Protein AF-A0A9Q0PXU2-F1 (afdb_monomer)

Solvent-accessible surface area (backbone atoms only — not comparable to full-atom values): 6936 Å² total; per-residue (Å²): 133,81,88,57,55,76,53,63,73,45,80,49,77,55,59,82,81,52,74,50,56,76,63,74,86,85,79,87,78,85,78,77,87,54,69,60,44,28,38,79,57,46,58,43,44,38,46,59,48,20,71,62,87,87,86,88,74,89,74,90,80,95,75,83,83,86,84,54,62,82,38,33,73,54,67,92,65,83,87,79,87,88,86,84,88,86,76,93,70,85,80,91,64,81,85,82,130

Sequence (97 aa):
MSPGVTIVDNMFKSDANSMNPIVQLDGDFADIDQVLVIDNNNAIGMTVKSTVGKLTVPGNGTKWVANFSSISVFPDRINHFQYSFNFQGFPAAFPAH

Organism: NCBI:txid2511006

Structure (mmCIF, N/CA/C/O backbone):
data_AF-A0A9Q0PXU2-F1
#
_entry.id   AF-A0A9Q0PXU2-F1
#
loop_
_atom_site.group_PDB
_atom_site.id
_atom_site.type_symbol
_atom_site.label_atom_id
_atom_site.label_alt_id
_atom_site.label_comp_id
_atom_site.label_asym_id
_atom_site.label_entity_id
_atom_site.label_seq_id
_atom_site.pdbx_PDB_ins_code
_atom_site.Cartn_x
_atom_site.Cartn_y
_atom_site.Cartn_z
_atom_site.occupancy
_atom_site.B_iso_or_equiv
_atom_site.auth_seq_id
_atom_site.auth_comp_id
_atom_site.auth_asym_id
_atom_site.auth_atom_id
_atom_site.pdbx_PDB_model_num
ATOM 1 N N . MET A 1 1 ? -9.725 -9.076 -23.858 1.00 46.72 1 MET A N 1
ATOM 2 C CA . MET A 1 1 ? -8.878 -9.345 -22.678 1.00 46.72 1 MET A CA 1
ATOM 3 C C . MET A 1 1 ? -7.944 -8.161 -22.547 1.00 46.72 1 MET A C 1
ATOM 5 O O . MET A 1 1 ? -7.153 -7.955 -23.458 1.00 46.72 1 MET A O 1
ATOM 9 N N . SER A 1 2 ? -8.100 -7.333 -21.516 1.00 49.28 2 SER A N 1
ATOM 10 C CA . SER A 1 2 ? -7.145 -6.248 -21.264 1.00 49.28 2 SER A CA 1
ATOM 11 C C . SER A 1 2 ? -5.891 -6.834 -20.611 1.00 49.28 2 SER A C 1
ATOM 13 O O . SER A 1 2 ? -6.031 -7.688 -19.733 1.00 49.28 2 SER A O 1
ATOM 15 N N . PRO A 1 3 ? -4.682 -6.434 -21.035 1.00 62.62 3 PRO A N 1
ATOM 16 C CA . PRO A 1 3 ? -3.451 -6.897 -20.414 1.00 62.62 3 PRO A CA 1
ATOM 17 C C . PRO A 1 3 ? -3.372 -6.334 -18.990 1.00 62.62 3 PRO A C 1
ATOM 19 O O . PRO A 1 3 ? -3.349 -5.124 -18.799 1.00 62.62 3 PRO A O 1
ATOM 22 N N . GLY A 1 4 ? -3.394 -7.216 -17.992 1.00 66.94 4 GLY A N 1
ATOM 23 C CA . GLY A 1 4 ? -3.071 -6.886 -16.605 1.00 66.94 4 GLY A CA 1
ATOM 24 C C . GLY A 1 4 ? -1.625 -7.272 -16.309 1.00 66.94 4 GLY A C 1
ATOM 25 O O . GLY A 1 4 ? -1.116 -8.240 -16.878 1.00 66.94 4 GLY A O 1
ATOM 26 N N . VAL A 1 5 ? -0.965 -6.523 -15.428 1.00 76.31 5 VAL A N 1
ATOM 27 C CA . VAL A 1 5 ? 0.402 -6.811 -14.978 1.00 76.31 5 VAL A CA 1
ATOM 28 C C . VAL A 1 5 ? 0.364 -7.097 -13.481 1.00 76.31 5 VAL A C 1
ATOM 30 O O . VAL A 1 5 ? -0.182 -6.315 -12.707 1.00 76.31 5 VAL A O 1
ATOM 33 N N . THR A 1 6 ? 0.968 -8.211 -13.075 1.00 78.75 6 THR A N 1
ATOM 34 C CA . THR A 1 6 ? 1.135 -8.586 -11.668 1.00 78.75 6 THR A CA 1
ATOM 35 C C . THR A 1 6 ? 2.622 -8.642 -11.356 1.00 78.75 6 THR A C 1
ATOM 37 O O . THR A 1 6 ? 3.370 -9.344 -12.035 1.00 78.75 6 THR A O 1
ATOM 40 N N . ILE A 1 7 ? 3.047 -7.910 -10.329 1.00 80.50 7 ILE A N 1
ATOM 41 C CA . ILE A 1 7 ? 4.429 -7.869 -9.845 1.00 80.50 7 ILE A CA 1
ATOM 42 C C . ILE A 1 7 ? 4.386 -8.229 -8.363 1.00 80.50 7 ILE A C 1
ATOM 44 O O . ILE A 1 7 ? 4.106 -7.382 -7.516 1.00 80.50 7 ILE A O 1
ATOM 48 N N . VAL A 1 8 ? 4.633 -9.494 -8.045 1.00 85.44 8 VAL A N 1
ATOM 49 C CA . VAL A 1 8 ? 4.592 -10.013 -6.672 1.00 85.44 8 VAL A CA 1
ATOM 50 C C . VAL A 1 8 ? 5.858 -10.789 -6.355 1.00 85.44 8 VAL A C 1
ATOM 52 O O . VAL A 1 8 ? 6.424 -11.424 -7.244 1.00 85.44 8 VAL A O 1
ATOM 55 N N . ASP A 1 9 ? 6.289 -10.724 -5.097 1.00 84.06 9 ASP A N 1
ATOM 56 C CA . ASP A 1 9 ? 7.383 -11.534 -4.546 1.00 84.06 9 ASP A CA 1
ATOM 57 C C . ASP A 1 9 ? 8.752 -11.337 -5.229 1.00 84.06 9 ASP A C 1
ATOM 59 O O . ASP A 1 9 ? 9.574 -12.253 -5.288 1.00 84.06 9 ASP A O 1
ATOM 63 N N . ASN A 1 10 ? 9.032 -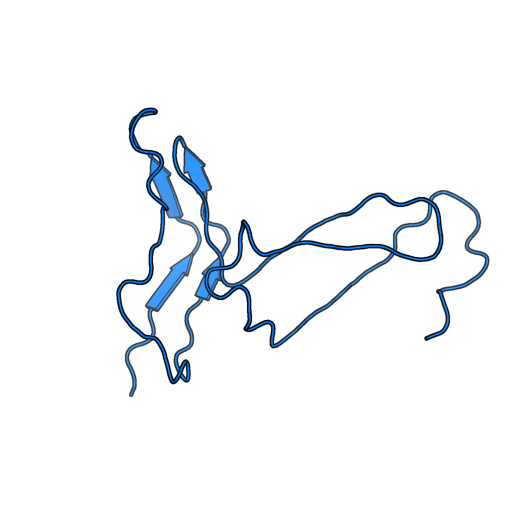10.131 -5.734 1.00 81.38 10 ASN A N 1
ATOM 64 C CA . ASN A 1 10 ? 10.321 -9.809 -6.351 1.00 81.38 10 ASN A CA 1
ATOM 65 C C . ASN A 1 10 ? 11.259 -9.064 -5.391 1.00 81.38 10 ASN A C 1
ATOM 67 O O . ASN A 1 10 ? 10.838 -8.315 -4.504 1.00 81.38 10 ASN A O 1
ATOM 71 N N . MET A 1 11 ? 12.564 -9.222 -5.628 1.00 79.56 11 MET A N 1
ATOM 72 C CA . MET A 1 11 ? 13.623 -8.455 -4.974 1.00 79.56 11 MET A CA 1
ATOM 73 C C . MET A 1 11 ? 14.347 -7.588 -6.001 1.00 79.56 11 MET A C 1
ATOM 75 O O . MET A 1 11 ? 14.961 -8.100 -6.936 1.00 79.56 11 MET A O 1
ATOM 79 N N . PHE A 1 12 ? 14.315 -6.277 -5.790 1.00 79.44 12 PHE A N 1
ATOM 80 C CA . PHE A 1 12 ? 14.993 -5.297 -6.628 1.00 79.44 12 PHE A CA 1
ATOM 81 C C . PHE A 1 12 ? 16.203 -4.719 -5.895 1.00 79.44 12 PHE A C 1
ATOM 83 O O . PHE A 1 12 ? 16.195 -4.526 -4.677 1.00 79.44 12 PHE A O 1
ATOM 90 N N . LYS A 1 13 ? 17.274 -4.437 -6.632 1.00 73.12 13 LYS A N 1
ATOM 91 C CA . LYS A 1 13 ? 18.500 -3.862 -6.080 1.00 73.12 13 LYS A CA 1
ATOM 92 C C . LYS A 1 13 ? 19.020 -2.803 -7.035 1.00 73.12 13 LYS A C 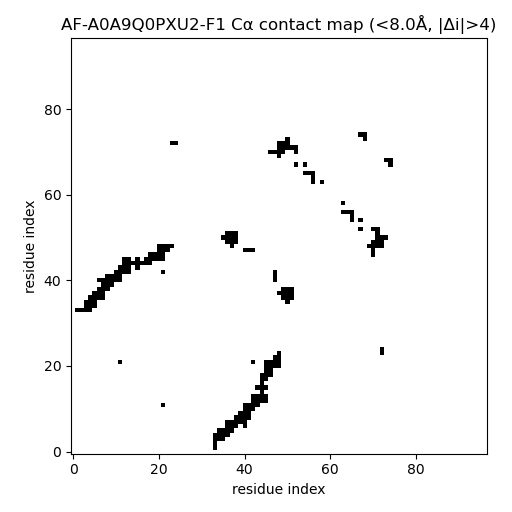1
ATOM 94 O O . LYS A 1 13 ? 19.232 -3.111 -8.204 1.00 73.12 13 LYS A O 1
ATOM 99 N N . SER A 1 14 ? 19.279 -1.608 -6.514 1.00 73.00 14 SER A N 1
ATOM 100 C CA . SER A 1 14 ? 20.008 -0.572 -7.243 1.00 73.00 14 SER A CA 1
ATOM 101 C C . SER A 1 14 ? 21.238 -0.097 -6.478 1.00 73.00 14 SER A C 1
ATOM 103 O O . SER A 1 14 ? 21.452 -0.466 -5.318 1.00 73.00 14 SER A O 1
ATOM 105 N N . ASP A 1 15 ? 22.071 0.701 -7.144 1.00 71.94 15 ASP A N 1
ATOM 106 C CA . ASP A 1 15 ? 23.102 1.471 -6.463 1.00 71.94 15 ASP A CA 1
ATOM 107 C C . ASP A 1 15 ? 22.462 2.505 -5.518 1.00 71.94 15 ASP A C 1
ATOM 109 O O . ASP A 1 15 ? 21.331 2.950 -5.706 1.00 71.94 15 ASP A O 1
ATOM 113 N N . ALA A 1 16 ? 23.172 2.862 -4.446 1.00 59.78 16 ALA A N 1
ATOM 114 C CA . ALA A 1 16 ? 22.645 3.752 -3.409 1.00 59.78 16 ALA A CA 1
ATOM 115 C C . ALA A 1 16 ? 22.385 5.194 -3.898 1.00 59.78 16 ALA A C 1
ATOM 117 O O . ALA A 1 16 ? 21.848 6.001 -3.141 1.00 59.78 16 ALA A O 1
ATOM 118 N N . ASN A 1 17 ? 22.773 5.523 -5.135 1.00 62.53 17 ASN A N 1
ATOM 119 C CA . ASN A 1 17 ? 22.703 6.872 -5.684 1.00 62.53 17 ASN A CA 1
ATOM 120 C C . ASN A 1 17 ? 21.497 7.071 -6.611 1.00 62.53 17 ASN A C 1
ATOM 122 O O . ASN A 1 17 ? 21.095 8.212 -6.836 1.00 62.53 17 ASN A O 1
ATOM 126 N N . SER A 1 18 ? 20.876 6.001 -7.112 1.00 61.06 18 SER A N 1
ATOM 127 C CA . SER A 1 18 ? 19.645 6.087 -7.892 1.00 61.06 18 SER A CA 1
ATOM 128 C C . SER A 1 18 ? 18.424 5.882 -6.982 1.00 61.06 18 SER A C 1
ATOM 130 O O . SER A 1 18 ? 17.931 4.767 -6.822 1.00 61.06 18 SER A O 1
ATOM 132 N N . MET A 1 19 ? 17.884 6.950 -6.390 1.00 59.03 19 MET A N 1
ATOM 133 C CA . MET A 1 19 ? 16.630 6.913 -5.606 1.00 59.03 19 MET A CA 1
ATOM 134 C C . MET A 1 19 ? 15.369 6.633 -6.462 1.00 59.03 19 MET A C 1
ATOM 136 O O . MET A 1 19 ? 14.265 7.062 -6.122 1.00 59.03 19 MET A O 1
ATOM 140 N N . ASN A 1 20 ? 15.507 5.936 -7.591 1.00 63.41 20 ASN A N 1
ATOM 141 C CA . ASN A 1 20 ? 14.408 5.659 -8.505 1.00 63.41 20 ASN A CA 1
ATOM 142 C C . ASN A 1 20 ? 13.407 4.684 -7.857 1.00 63.41 20 ASN A C 1
ATOM 144 O O . ASN A 1 20 ? 13.823 3.758 -7.154 1.00 63.41 20 ASN A O 1
ATOM 148 N N . PRO A 1 21 ? 12.090 4.863 -8.061 1.00 60.31 21 PRO A N 1
ATOM 149 C CA . PRO A 1 21 ? 11.092 3.895 -7.621 1.00 60.31 21 PRO A CA 1
ATOM 150 C C . PRO A 1 21 ? 11.302 2.535 -8.297 1.00 60.31 21 PRO A C 1
ATOM 152 O O . PRO A 1 21 ? 11.680 2.469 -9.463 1.00 60.31 21 PRO A O 1
ATOM 155 N N . ILE A 1 22 ? 11.020 1.448 -7.574 1.00 65.00 22 ILE A N 1
ATOM 156 C CA . ILE A 1 22 ? 11.090 0.071 -8.103 1.00 65.00 22 ILE A CA 1
ATOM 157 C C . ILE A 1 22 ? 10.119 -0.140 -9.261 1.00 65.00 22 ILE A C 1
ATOM 159 O O . ILE A 1 22 ? 10.437 -0.779 -10.259 1.00 65.00 22 ILE A O 1
ATOM 163 N N . VAL A 1 23 ? 8.905 0.371 -9.071 1.00 66.12 23 VAL A N 1
ATOM 164 C CA . VAL A 1 23 ? 7.832 0.350 -10.051 1.00 66.12 23 VAL A CA 1
ATOM 165 C C . VAL A 1 23 ? 7.350 1.780 -10.178 1.00 66.12 23 VAL A C 1
ATOM 167 O O . VAL A 1 23 ? 6.889 2.380 -9.204 1.00 66.12 23 VAL A O 1
ATOM 170 N N . GLN A 1 24 ? 7.481 2.318 -11.381 1.00 66.75 24 GLN A N 1
ATOM 171 C CA . GLN A 1 24 ? 6.905 3.590 -11.765 1.00 66.75 24 GLN A CA 1
ATOM 172 C C . GLN A 1 24 ? 5.893 3.326 -12.869 1.00 66.75 24 GLN A C 1
ATOM 174 O O . GLN A 1 24 ? 6.146 2.561 -13.798 1.00 66.75 24 GLN A O 1
ATOM 179 N N . LEU A 1 25 ? 4.738 3.960 -12.734 1.00 64.81 25 LEU A N 1
ATOM 180 C CA . LEU A 1 25 ? 3.790 4.078 -13.819 1.00 64.81 25 LEU A CA 1
ATOM 181 C C . LEU A 1 25 ? 4.161 5.327 -14.613 1.00 64.81 25 LEU A C 1
ATOM 183 O O . LEU A 1 25 ? 4.263 6.410 -14.038 1.00 64.81 25 LEU A O 1
ATOM 187 N N . ASP A 1 26 ? 4.417 5.152 -15.902 1.00 64.75 26 ASP A N 1
ATOM 188 C CA . ASP A 1 26 ? 4.643 6.248 -16.839 1.00 64.75 26 ASP A CA 1
ATOM 189 C C . ASP A 1 26 ? 3.405 6.391 -17.733 1.00 64.75 26 ASP A C 1
ATOM 191 O O . ASP A 1 26 ? 2.935 5.402 -18.302 1.00 64.75 26 ASP A O 1
ATOM 195 N N . GLY A 1 27 ? 2.854 7.604 -17.803 1.00 64.94 27 GLY A N 1
ATOM 196 C CA . GLY A 1 27 ? 1.612 7.924 -18.514 1.00 64.94 27 GLY A CA 1
ATOM 197 C C . GLY A 1 27 ? 0.378 8.166 -17.630 1.00 64.94 27 GLY A C 1
ATOM 198 O O . GLY A 1 27 ? 0.391 7.959 -16.416 1.00 64.94 27 GLY A O 1
ATOM 199 N N . ASP A 1 28 ? -0.705 8.621 -18.268 1.00 60.56 28 ASP A N 1
ATOM 200 C CA . ASP A 1 28 ? -1.981 8.944 -17.619 1.00 60.56 28 ASP A CA 1
ATOM 201 C C . ASP A 1 28 ? -2.903 7.718 -17.555 1.00 60.56 28 ASP A C 1
ATOM 203 O O . ASP A 1 28 ? -3.462 7.267 -18.557 1.00 60.56 28 ASP A O 1
ATOM 207 N N . PHE A 1 29 ? -3.111 7.190 -16.349 1.00 63.78 29 PHE A N 1
ATOM 208 C CA . PHE A 1 29 ? -4.017 6.067 -16.093 1.00 63.78 29 PHE A CA 1
ATOM 209 C C . PHE A 1 29 ? -5.412 6.594 -15.730 1.00 63.78 29 PHE A C 1
ATOM 211 O O . PHE A 1 29 ? -5.790 6.644 -14.557 1.00 63.78 29 PHE A O 1
ATOM 218 N N . ALA A 1 30 ? -6.173 7.032 -16.738 1.00 57.06 30 ALA A N 1
ATOM 219 C CA . ALA A 1 30 ? -7.539 7.528 -16.544 1.00 57.06 30 ALA A CA 1
ATOM 220 C C . ALA A 1 30 ? -8.462 6.410 -16.023 1.00 57.06 30 ALA A C 1
ATOM 222 O O . ALA A 1 30 ? -9.019 6.533 -14.926 1.00 57.06 30 ALA A O 1
ATOM 223 N N . ASP A 1 31 ? -8.491 5.276 -16.727 1.00 58.97 31 ASP A N 1
ATOM 224 C CA . ASP A 1 31 ? -9.287 4.096 -16.389 1.00 58.97 31 ASP A CA 1
ATOM 225 C C . ASP A 1 31 ? -8.385 2.934 -15.961 1.00 58.97 31 ASP A C 1
ATOM 227 O O . ASP A 1 31 ? -7.658 2.345 -16.762 1.00 58.97 31 ASP A O 1
ATOM 231 N N . ILE A 1 32 ? -8.434 2.594 -14.671 1.00 60.34 32 ILE A N 1
ATOM 232 C CA . ILE A 1 32 ? -7.771 1.406 -14.121 1.00 60.34 32 ILE A CA 1
ATOM 233 C C . ILE A 1 32 ? -8.847 0.330 -13.956 1.00 60.34 32 ILE A C 1
ATOM 235 O O . ILE A 1 32 ? -9.234 -0.017 -12.846 1.00 60.34 32 ILE A O 1
ATOM 239 N N . ASP A 1 33 ? -9.341 -0.189 -15.079 1.00 54.78 33 ASP A N 1
ATOM 240 C CA . ASP A 1 33 ? -10.120 -1.441 -15.109 1.00 54.78 33 ASP A CA 1
ATOM 241 C C . ASP A 1 33 ? -9.207 -2.675 -14.960 1.00 54.78 33 ASP A C 1
ATOM 243 O O . ASP A 1 33 ? -9.657 -3.820 -14.877 1.00 54.78 33 ASP A O 1
ATOM 247 N N . GLN A 1 34 ? -7.891 -2.452 -14.977 1.00 60.62 34 GLN A N 1
ATOM 248 C CA . GLN A 1 34 ? -6.870 -3.486 -14.961 1.00 60.62 34 GLN A CA 1
ATOM 249 C C . GLN A 1 34 ? -6.581 -3.950 -13.532 1.00 60.62 34 GLN A C 1
ATOM 251 O O . GLN A 1 34 ? -6.355 -3.149 -12.626 1.00 60.62 34 GLN A O 1
ATOM 256 N N . VAL A 1 35 ? -6.514 -5.271 -13.354 1.00 62.09 35 VAL A N 1
ATOM 257 C CA . VAL A 1 35 ? -6.008 -5.924 -12.140 1.00 62.09 35 VAL A CA 1
ATOM 258 C C . VAL A 1 35 ? -4.493 -5.687 -12.065 1.00 62.09 35 VAL A C 1
ATOM 260 O O . VAL A 1 35 ? -3.705 -6.536 -12.468 1.00 62.09 35 VAL A O 1
ATOM 263 N N . LEU A 1 36 ? -4.080 -4.496 -11.623 1.00 69.31 36 LEU A N 1
ATOM 264 C CA . LEU A 1 36 ? -2.687 -4.187 -11.305 1.00 69.31 36 LEU A CA 1
ATOM 265 C C . LEU A 1 36 ? -2.432 -4.568 -9.846 1.00 69.31 36 LEU A C 1
ATOM 267 O O . LEU A 1 36 ? -2.881 -3.892 -8.916 1.00 69.31 36 LEU A O 1
ATOM 271 N N . VAL A 1 37 ? -1.714 -5.669 -9.643 1.00 76.81 37 VAL A N 1
ATOM 272 C CA . VAL A 1 37 ? -1.332 -6.134 -8.305 1.00 76.81 37 VAL A CA 1
ATOM 273 C C . VAL A 1 37 ? 0.172 -5.994 -8.158 1.00 76.81 37 VAL A C 1
ATOM 275 O O . VAL A 1 37 ? 0.940 -6.695 -8.815 1.00 76.81 37 VAL A O 1
ATOM 278 N N . ILE A 1 38 ? 0.579 -5.067 -7.297 1.00 81.56 38 ILE A N 1
ATOM 279 C CA . ILE A 1 38 ? 1.961 -4.885 -6.874 1.00 81.56 38 ILE A CA 1
ATOM 280 C C . ILE A 1 38 ? 1.943 -5.087 -5.367 1.00 81.56 38 ILE A C 1
ATOM 282 O O . ILE A 1 38 ? 1.369 -4.259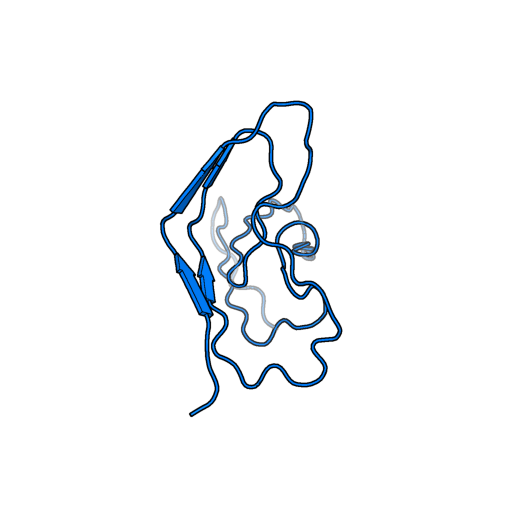 -4.667 1.00 81.56 38 ILE A O 1
ATOM 286 N N . ASP A 1 39 ? 2.502 -6.194 -4.888 1.00 84.94 39 ASP A N 1
ATOM 287 C CA . ASP A 1 39 ? 2.495 -6.552 -3.466 1.00 84.94 39 ASP A CA 1
ATOM 288 C C . ASP A 1 39 ? 3.751 -7.358 -3.100 1.00 84.94 39 ASP A C 1
ATOM 290 O O . ASP A 1 39 ? 4.372 -7.987 -3.955 1.00 84.94 39 ASP A O 1
ATOM 294 N N . ASN A 1 40 ? 4.134 -7.313 -1.825 1.00 82.56 40 ASN A N 1
ATOM 295 C CA . ASN A 1 40 ? 5.229 -8.085 -1.231 1.00 82.56 40 ASN A CA 1
ATOM 296 C C . ASN A 1 40 ? 6.588 -7.995 -1.966 1.00 82.56 40 ASN A C 1
ATOM 298 O O . ASN A 1 40 ? 7.389 -8.926 -1.940 1.00 82.56 40 ASN A O 1
ATOM 302 N N . ASN A 1 41 ? 6.873 -6.864 -2.620 1.00 79.38 41 ASN A N 1
ATOM 303 C CA . ASN A 1 41 ? 8.168 -6.616 -3.257 1.00 79.38 41 ASN A CA 1
ATOM 304 C C . ASN A 1 41 ? 9.135 -5.922 -2.289 1.00 79.38 41 ASN A C 1
ATOM 306 O O . ASN A 1 41 ? 8.737 -5.054 -1.510 1.00 79.38 41 ASN A O 1
ATOM 310 N N . ASN A 1 42 ? 10.422 -6.260 -2.379 1.00 76.50 42 ASN A N 1
ATOM 311 C CA . ASN A 1 42 ? 11.482 -5.673 -1.557 1.00 76.50 42 ASN A CA 1
ATOM 312 C C . ASN A 1 42 ? 12.484 -4.889 -2.422 1.00 76.50 42 ASN A C 1
ATOM 314 O O . ASN A 1 42 ? 12.794 -5.310 -3.539 1.00 76.50 42 ASN A O 1
ATOM 318 N N . ALA A 1 43 ? 13.028 -3.789 -1.893 1.00 72.69 43 ALA A N 1
ATOM 319 C CA . ALA A 1 43 ? 14.141 -3.069 -2.506 1.00 72.69 43 ALA A CA 1
ATOM 320 C C . ALA A 1 43 ? 15.276 -2.737 -1.557 1.00 72.69 43 ALA A C 1
ATOM 322 O O . ALA A 1 43 ? 15.080 -2.368 -0.402 1.00 72.69 43 ALA A O 1
ATOM 323 N N . ILE A 1 44 ? 16.467 -2.706 -2.149 1.00 71.00 44 ILE A N 1
ATOM 324 C CA . ILE A 1 44 ? 17.658 -2.091 -1.577 1.00 71.00 44 ILE A CA 1
ATOM 325 C C . ILE A 1 44 ? 18.019 -0.870 -2.434 1.00 71.00 44 ILE A C 1
ATOM 327 O O . ILE A 1 44 ? 18.271 -1.013 -3.631 1.00 71.00 44 ILE A O 1
ATOM 331 N N . GLY A 1 45 ? 18.042 0.319 -1.820 1.00 65.00 45 GLY A N 1
ATOM 332 C CA . GLY A 1 45 ? 18.415 1.582 -2.479 1.00 65.00 45 GLY A CA 1
ATOM 333 C C . GLY A 1 45 ? 17.302 2.270 -3.286 1.00 65.00 45 GLY A C 1
ATOM 334 O O . GLY A 1 45 ? 17.574 3.256 -3.955 1.00 65.00 45 GLY A O 1
ATOM 335 N N . MET A 1 46 ? 16.058 1.778 -3.225 1.00 69.50 46 MET A N 1
ATOM 336 C CA . MET A 1 46 ? 14.919 2.275 -4.016 1.00 69.50 46 MET A CA 1
ATOM 337 C C . MET A 1 46 ? 13.651 2.417 -3.161 1.00 69.50 46 MET A C 1
ATOM 339 O O . MET A 1 46 ? 13.522 1.772 -2.120 1.00 69.50 46 MET A O 1
ATOM 343 N N . THR A 1 47 ? 12.685 3.218 -3.625 1.00 73.56 47 THR A N 1
ATOM 344 C CA . THR A 1 47 ? 11.364 3.342 -2.979 1.00 73.56 47 THR A CA 1
ATOM 345 C C . THR A 1 47 ? 10.418 2.243 -3.467 1.00 73.56 47 THR A C 1
ATOM 347 O O . THR A 1 47 ? 10.178 2.121 -4.672 1.00 73.56 47 THR A O 1
ATOM 350 N N . VAL A 1 48 ? 9.845 1.469 -2.537 1.00 73.81 48 VAL A N 1
ATOM 351 C CA . VAL A 1 48 ? 8.798 0.478 -2.837 1.00 73.81 48 VAL A CA 1
ATOM 352 C C . VAL A 1 48 ? 7.459 1.191 -3.028 1.00 73.81 48 VAL A C 1
ATOM 354 O O . VAL A 1 48 ? 6.994 1.908 -2.141 1.00 73.81 48 VAL A O 1
ATOM 357 N N . LYS A 1 49 ? 6.824 0.959 -4.177 1.00 82.25 49 LYS A N 1
ATOM 358 C CA . LYS A 1 49 ? 5.427 1.312 -4.441 1.00 82.25 49 LYS A CA 1
ATOM 359 C C . LYS A 1 49 ? 4.591 0.036 -4.522 1.00 82.25 49 LYS A C 1
ATOM 361 O O . LYS A 1 49 ? 5.085 -0.987 -4.984 1.00 82.25 49 LYS A O 1
ATOM 366 N N . SER A 1 50 ? 3.355 0.097 -4.045 1.00 83.88 50 SER A N 1
ATOM 367 C CA . SER A 1 50 ? 2.450 -1.039 -3.890 1.00 83.88 50 SER A CA 1
ATOM 368 C C . SER A 1 50 ? 1.002 -0.640 -4.191 1.00 83.88 50 SER A C 1
ATOM 370 O O . SER A 1 50 ? 0.616 0.518 -3.999 1.00 83.88 50 SER A O 1
ATOM 372 N N . THR A 1 51 ? 0.192 -1.598 -4.642 1.00 86.31 51 THR A N 1
ATOM 373 C CA . THR A 1 51 ? -1.275 -1.459 -4.699 1.00 86.31 51 THR A CA 1
ATOM 374 C C . THR A 1 51 ? -1.954 -2.019 -3.446 1.00 86.31 51 THR A C 1
ATOM 376 O O . THR A 1 51 ? -3.127 -1.740 -3.206 1.00 86.31 51 THR A O 1
ATOM 379 N N . VAL A 1 52 ? -1.200 -2.730 -2.597 1.00 85.81 52 VAL A N 1
ATOM 380 C CA . VAL A 1 52 ? -1.629 -3.226 -1.283 1.00 85.81 52 VAL A CA 1
ATOM 381 C C . VAL A 1 52 ? -0.742 -2.617 -0.193 1.00 85.81 52 VAL A C 1
ATOM 383 O O . VAL A 1 52 ? 0.477 -2.775 -0.194 1.00 85.81 52 VAL A O 1
ATOM 386 N N . GLY A 1 53 ? -1.342 -1.898 0.757 1.00 85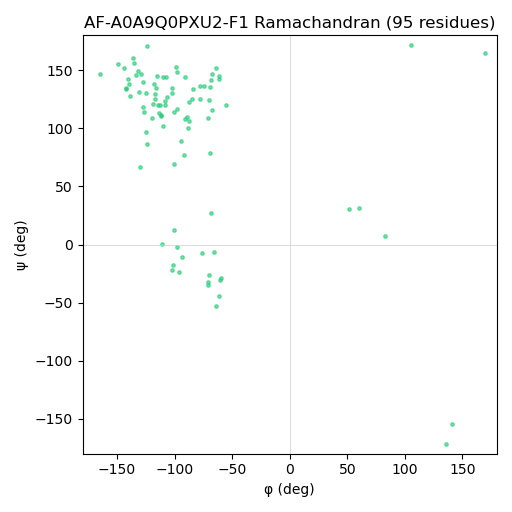.00 53 GLY A N 1
ATOM 387 C CA . GLY A 1 53 ? -0.621 -1.250 1.855 1.00 85.00 53 GLY A CA 1
ATOM 388 C C . GL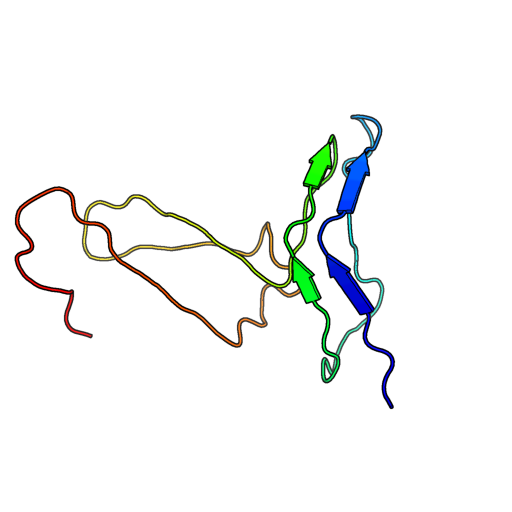Y A 1 53 ? -1.048 -1.781 3.220 1.00 85.00 53 GLY A C 1
ATOM 389 O O . GLY A 1 53 ? -2.238 -1.928 3.484 1.00 85.00 53 GLY A O 1
ATOM 390 N N . LYS A 1 54 ? -0.084 -2.007 4.118 1.00 88.25 54 LYS A N 1
ATOM 391 C CA . LYS A 1 54 ? -0.333 -2.287 5.541 1.00 88.25 54 LYS A CA 1
ATOM 392 C C . LYS A 1 54 ? 0.447 -1.290 6.384 1.00 88.25 54 LYS A C 1
ATOM 394 O O . LYS A 1 54 ? 1.639 -1.099 6.160 1.00 88.25 54 LYS A O 1
ATOM 399 N N . LEU A 1 55 ? -0.223 -0.657 7.343 1.00 86.75 55 LEU A N 1
ATOM 400 C CA . LEU A 1 55 ? 0.394 0.326 8.225 1.00 86.75 55 LEU A CA 1
ATOM 401 C C . LEU A 1 55 ? -0.160 0.184 9.642 1.00 86.75 55 LEU A C 1
ATOM 403 O O . LEU A 1 55 ? -1.370 0.090 9.833 1.00 86.75 55 LEU A O 1
ATOM 407 N N . THR A 1 56 ? 0.737 0.203 10.624 1.00 88.00 56 THR A N 1
ATOM 408 C CA . THR A 1 56 ? 0.388 0.256 12.046 1.00 88.00 56 THR A CA 1
ATOM 409 C C . THR A 1 56 ? 0.747 1.635 12.565 1.00 88.00 56 THR A C 1
ATOM 411 O O . THR A 1 56 ? 1.907 2.037 12.508 1.00 88.00 56 THR A O 1
ATOM 414 N N . VAL A 1 57 ? -0.246 2.359 13.072 1.00 87.69 57 VAL A N 1
ATOM 415 C CA . VAL A 1 57 ? -0.051 3.674 13.688 1.00 87.69 57 VAL A CA 1
ATOM 416 C C . VAL A 1 57 ? -0.237 3.548 15.195 1.00 87.69 57 VAL A C 1
ATOM 418 O O . VA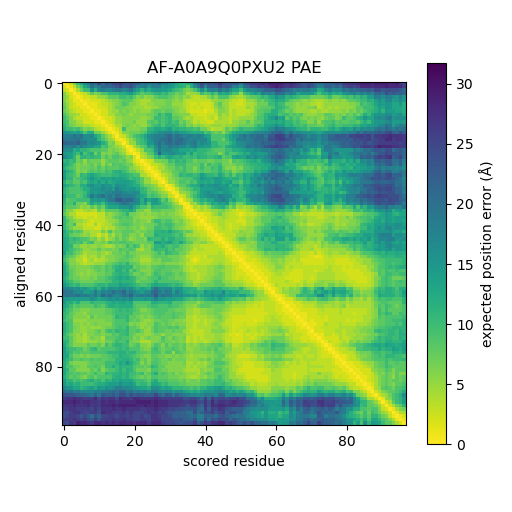L A 1 57 ? -1.307 3.114 15.626 1.00 87.69 57 VAL A O 1
ATOM 421 N N . PRO A 1 58 ? 0.755 3.929 16.017 1.00 85.19 58 PRO A N 1
ATOM 422 C CA . PRO A 1 58 ? 0.502 4.145 17.429 1.00 85.19 58 PRO A CA 1
ATOM 423 C C . PRO A 1 58 ? -0.400 5.371 17.576 1.00 85.19 58 PRO A C 1
ATOM 425 O O . PRO A 1 58 ? -0.276 6.343 16.827 1.00 85.19 58 PRO A O 1
ATOM 428 N N . GLY A 1 59 ? -1.277 5.379 18.570 1.00 75.56 59 GLY A N 1
ATOM 429 C CA . GLY A 1 59 ? -1.874 6.645 18.953 1.00 75.56 59 GLY A CA 1
ATOM 430 C C . GLY A 1 59 ? -2.564 6.623 20.291 1.00 75.56 59 GLY A C 1
ATOM 431 O O . GLY A 1 59 ? -3.161 5.630 20.697 1.00 75.56 59 GLY A O 1
ATOM 432 N N . ASN A 1 60 ? -2.481 7.782 20.930 1.00 70.94 60 ASN A N 1
ATOM 433 C CA . ASN A 1 60 ? -3.044 8.066 22.231 1.00 70.94 60 ASN A CA 1
ATOM 434 C C . ASN A 1 60 ? -4.205 9.039 22.007 1.00 70.94 60 ASN A C 1
ATOM 436 O O . ASN A 1 60 ? -3.973 10.219 21.749 1.00 70.94 60 ASN A O 1
ATOM 440 N N . GLY A 1 61 ? -5.445 8.548 22.042 1.00 72.19 61 GLY A N 1
ATOM 441 C CA . GLY A 1 61 ? -6.635 9.381 21.850 1.00 72.19 61 GLY A CA 1
ATOM 442 C C . GLY A 1 61 ? -7.719 8.701 21.022 1.00 72.19 61 GLY A C 1
ATOM 443 O O . GLY A 1 61 ? -7.800 7.481 20.993 1.00 72.19 61 GLY A O 1
ATOM 444 N N . THR A 1 62 ? -8.562 9.503 20.371 1.00 77.19 62 THR A N 1
ATOM 445 C CA . THR A 1 62 ? -9.721 9.050 19.576 1.00 77.19 62 THR A CA 1
ATOM 446 C C . THR A 1 62 ? -9.555 9.269 18.070 1.00 77.19 62 THR A C 1
ATOM 448 O O . THR A 1 62 ? -10.459 8.955 17.299 1.00 77.19 62 THR A O 1
ATOM 451 N N . LYS A 1 63 ? -8.418 9.825 17.631 1.00 82.44 63 LYS A N 1
ATOM 452 C CA . LYS A 1 63 ? -8.132 10.114 16.222 1.00 82.44 63 LYS A CA 1
ATOM 453 C C . LYS A 1 63 ? -6.754 9.594 15.839 1.00 82.44 63 LYS A C 1
ATOM 455 O O . LYS A 1 63 ? -5.763 9.909 16.494 1.00 82.44 63 LYS A O 1
ATOM 460 N N . TRP A 1 64 ? -6.705 8.881 14.719 1.00 84.50 64 TRP A N 1
ATOM 461 C CA . TRP A 1 64 ? -5.487 8.341 14.122 1.00 84.50 64 TRP A CA 1
ATOM 462 C C . TRP A 1 64 ? -5.479 8.636 12.624 1.00 84.50 64 TRP A C 1
ATOM 464 O O . TRP A 1 64 ? -6.533 8.655 11.989 1.00 84.50 64 TRP A O 1
ATOM 474 N N . VAL A 1 65 ? -4.296 8.884 12.064 1.00 87.94 65 VAL A N 1
ATOM 475 C CA . VAL A 1 65 ? -4.116 9.162 10.634 1.00 87.94 65 VAL A CA 1
ATOM 476 C C . VAL A 1 65 ? -3.063 8.209 10.086 1.00 87.94 65 VAL A C 1
ATOM 478 O O . VAL A 1 65 ? -1.899 8.294 10.465 1.00 87.94 65 VAL A O 1
ATOM 481 N N . ALA A 1 66 ? -3.472 7.310 9.192 1.00 87.00 66 ALA A N 1
ATOM 482 C CA . ALA A 1 66 ? -2.570 6.453 8.430 1.00 87.00 66 ALA A CA 1
ATOM 483 C C . ALA A 1 66 ? -2.341 7.072 7.043 1.00 87.00 66 ALA A C 1
ATOM 485 O O . ALA A 1 66 ? -3.286 7.227 6.272 1.00 87.00 66 ALA A O 1
ATOM 486 N N . ASN A 1 67 ? -1.098 7.450 6.733 1.00 87.81 67 ASN A N 1
ATOM 487 C CA . ASN A 1 67 ? -0.735 8.050 5.449 1.00 87.81 67 ASN A CA 1
ATOM 488 C C . ASN A 1 67 ? -0.086 7.001 4.532 1.00 87.81 67 ASN A C 1
ATOM 490 O O . ASN A 1 67 ?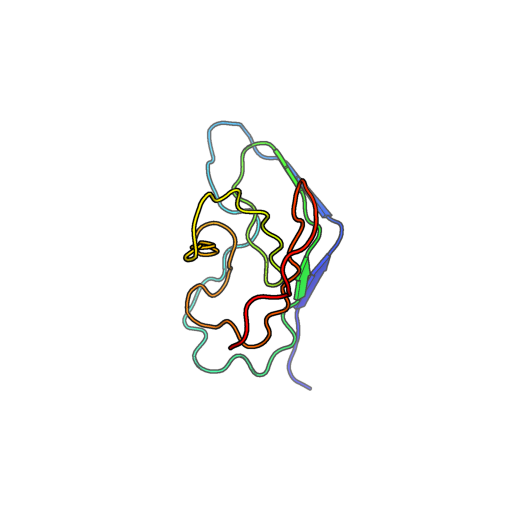 1.009 6.521 4.815 1.00 87.81 67 ASN A O 1
ATOM 494 N N . PHE A 1 68 ? -0.762 6.677 3.426 1.00 86.19 68 PHE A N 1
ATOM 495 C CA . PHE A 1 68 ? -0.317 5.693 2.434 1.00 86.19 68 PHE A CA 1
ATOM 496 C C . PHE A 1 68 ? 0.382 6.321 1.216 1.00 86.19 68 PHE A C 1
ATOM 498 O O . PHE A 1 68 ? 0.850 5.585 0.350 1.00 86.19 68 PHE A O 1
ATOM 505 N N . SER A 1 69 ? 0.493 7.651 1.114 1.00 84.56 69 SER A N 1
ATOM 506 C CA . SER A 1 69 ? 0.984 8.336 -0.096 1.00 84.56 69 SER A CA 1
ATOM 507 C C . SER A 1 69 ? 2.418 7.949 -0.480 1.00 84.56 69 SER A C 1
ATOM 509 O O . SER A 1 69 ? 2.764 7.914 -1.662 1.00 84.56 69 SER A O 1
ATOM 511 N N . SER A 1 70 ? 3.263 7.614 0.500 1.00 81.12 70 SER A N 1
ATOM 512 C CA . SER A 1 70 ? 4.639 7.176 0.240 1.00 81.12 70 SER A CA 1
ATOM 513 C C . SER A 1 70 ? 4.707 5.786 -0.394 1.00 81.12 70 SER A C 1
ATOM 515 O O . SER A 1 70 ? 5.565 5.573 -1.247 1.00 81.12 70 SER A O 1
ATOM 517 N N . ILE A 1 71 ? 3.773 4.886 -0.071 1.00 82.12 71 ILE A N 1
ATOM 518 C CA . ILE A 1 71 ? 3.771 3.496 -0.551 1.00 82.12 71 ILE A CA 1
ATOM 519 C C . ILE A 1 71 ? 2.777 3.239 -1.682 1.00 82.12 71 ILE A C 1
ATOM 521 O O . ILE A 1 71 ? 2.971 2.302 -2.443 1.00 82.12 71 ILE A O 1
ATOM 525 N N . SER A 1 72 ? 1.738 4.058 -1.834 1.00 82.38 72 SER A N 1
ATOM 526 C CA . SER A 1 72 ? 0.723 3.842 -2.863 1.00 82.38 72 SER A CA 1
ATOM 527 C C . SER A 1 72 ? 1.244 4.213 -4.249 1.00 82.38 72 SER A C 1
ATOM 529 O O . SER A 1 72 ? 1.886 5.256 -4.432 1.00 82.38 72 SER A O 1
ATOM 531 N N . VAL A 1 73 ? 0.938 3.353 -5.220 1.00 79.50 73 VAL A N 1
ATOM 532 C CA . VAL A 1 73 ? 1.072 3.636 -6.658 1.00 79.50 73 VAL A CA 1
ATOM 533 C C . VAL A 1 73 ? 0.008 4.647 -7.106 1.00 79.50 73 VAL A C 1
ATOM 535 O O . VAL A 1 73 ? 0.295 5.514 -7.924 1.00 79.50 73 VAL A O 1
ATOM 538 N N . PHE A 1 74 ? -1.190 4.587 -6.515 1.00 80.94 74 PHE A N 1
ATOM 539 C CA . PHE A 1 74 ? -2.305 5.498 -6.782 1.00 80.94 74 PHE A CA 1
ATOM 540 C C . PHE A 1 74 ? -2.760 6.152 -5.470 1.00 80.94 74 PHE A C 1
ATOM 542 O O . PHE A 1 74 ? -3.634 5.617 -4.781 1.00 80.94 74 PHE A O 1
ATOM 549 N N . PRO A 1 75 ? -2.146 7.272 -5.054 1.00 73.69 75 PRO A N 1
ATOM 550 C CA . PRO A 1 75 ? -2.413 7.873 -3.746 1.00 73.69 75 PRO A CA 1
ATOM 551 C C . PRO A 1 75 ? -3.882 8.279 -3.541 1.00 73.69 75 PRO A C 1
ATOM 553 O O . PRO A 1 75 ? -4.369 8.183 -2.419 1.00 73.69 75 PRO A O 1
ATOM 556 N N . ASP A 1 76 ? -4.603 8.618 -4.613 1.00 77.44 76 ASP A N 1
ATOM 557 C CA . ASP A 1 76 ? -5.993 9.093 -4.553 1.00 77.44 76 ASP A CA 1
ATOM 558 C C . ASP A 1 76 ? -7.040 8.010 -4.884 1.00 77.44 76 ASP A C 1
ATOM 560 O O . ASP A 1 76 ? -8.209 8.320 -5.114 1.00 77.44 76 ASP A O 1
ATOM 564 N N . ARG A 1 77 ? -6.646 6.727 -4.941 1.00 76.25 77 ARG A N 1
ATOM 565 C CA . ARG A 1 77 ? -7.535 5.616 -5.339 1.00 76.25 77 ARG A CA 1
ATOM 566 C C . ARG A 1 77 ? -7.496 4.445 -4.352 1.00 76.25 77 ARG A C 1
ATOM 568 O O . ARG A 1 77 ? -7.048 3.349 -4.684 1.00 76.25 77 ARG A O 1
ATOM 575 N N . ILE A 1 78 ? -7.984 4.665 -3.129 1.00 82.50 78 ILE A N 1
ATOM 576 C CA . ILE A 1 78 ? -8.200 3.589 -2.145 1.00 82.50 78 ILE A CA 1
ATOM 577 C C . ILE A 1 78 ? -9.628 3.052 -2.291 1.00 82.50 78 ILE A C 1
ATOM 579 O O . ILE A 1 78 ? -10.583 3.708 -1.888 1.00 82.50 78 ILE A O 1
ATOM 583 N N . ASN A 1 79 ? -9.764 1.841 -2.837 1.00 82.06 79 ASN A N 1
ATOM 584 C CA . ASN A 1 79 ? -11.071 1.212 -3.082 1.00 82.06 79 ASN A CA 1
ATOM 585 C C . ASN A 1 79 ? -11.518 0.247 -1.972 1.00 82.06 79 ASN A C 1
ATOM 587 O O . ASN A 1 79 ? -12.708 -0.018 -1.826 1.00 82.06 79 ASN A O 1
ATOM 591 N N . HIS A 1 80 ? -10.579 -0.301 -1.197 1.00 86.00 80 HIS A N 1
ATOM 592 C CA . HIS A 1 80 ? -10.870 -1.223 -0.101 1.00 86.00 80 HIS A CA 1
ATOM 593 C C . HIS A 1 80 ? -9.980 -0.912 1.100 1.00 86.00 80 HIS A C 1
ATOM 595 O O . HIS A 1 80 ? -8.787 -0.653 0.941 1.00 86.00 80 HIS A O 1
ATOM 601 N N . PHE A 1 81 ? -10.556 -0.949 2.302 1.00 86.88 81 PHE A N 1
ATOM 602 C CA . PHE A 1 81 ? -9.840 -0.689 3.544 1.00 86.88 81 PHE A CA 1
ATOM 603 C C . PHE A 1 81 ? -10.336 -1.615 4.654 1.00 86.88 81 PHE A C 1
ATOM 605 O O . PHE A 1 81 ? -11.539 -1.763 4.864 1.00 86.88 81 PHE A O 1
ATOM 612 N N . GLN A 1 82 ? -9.393 -2.202 5.388 1.00 89.75 82 GLN A N 1
ATOM 613 C CA . GLN A 1 82 ? -9.640 -3.001 6.582 1.00 89.75 82 GLN A CA 1
ATOM 614 C C . GLN A 1 82 ? -8.764 -2.463 7.713 1.00 89.75 82 GLN A C 1
ATOM 616 O O . GLN A 1 82 ? -7.597 -2.135 7.499 1.00 89.75 82 GLN A O 1
ATOM 621 N N . TYR A 1 83 ? -9.312 -2.401 8.924 1.00 87.50 83 TYR A N 1
ATOM 622 C CA . TYR A 1 83 ? -8.579 -1.985 10.114 1.00 87.50 83 TYR A CA 1
ATOM 623 C C . TYR A 1 83 ? -8.866 -2.917 11.288 1.00 87.50 83 TYR A C 1
ATOM 625 O O . TYR A 1 83 ? -9.902 -3.577 11.361 1.00 87.50 83 TYR A O 1
ATOM 633 N N . SER A 1 84 ? -7.927 -2.947 12.225 1.00 85.88 84 SER A N 1
ATOM 634 C CA . SER A 1 84 ? 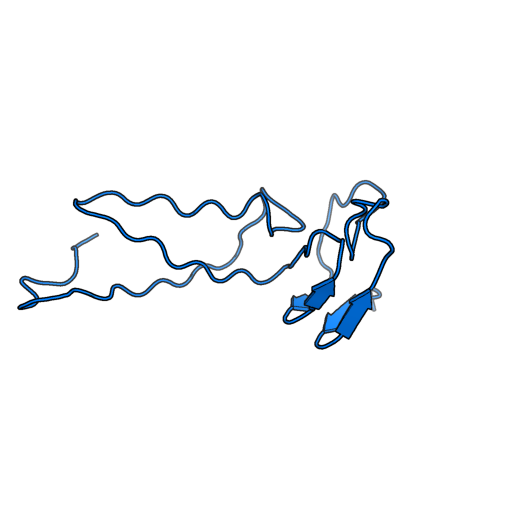-8.050 -3.631 13.508 1.00 85.88 84 SER A CA 1
ATOM 635 C C . SER A 1 84 ? -7.405 -2.768 14.581 1.00 85.88 84 SER A C 1
ATOM 637 O O . SER A 1 84 ? -6.353 -2.178 14.332 1.00 85.88 84 SER A O 1
ATOM 639 N N . PHE A 1 85 ? -7.987 -2.733 15.775 1.00 83.06 85 PHE A N 1
ATOM 640 C CA . PHE A 1 85 ? -7.403 -2.036 16.916 1.00 83.06 85 PHE A CA 1
ATOM 641 C C . PHE A 1 85 ? -6.743 -3.030 17.866 1.00 83.06 85 PHE A C 1
ATOM 643 O O . PHE A 1 85 ? -7.322 -4.064 18.197 1.00 83.06 85 PHE A O 1
ATOM 650 N N . ASN A 1 86 ? -5.536 -2.697 18.318 1.00 80.88 86 ASN A N 1
ATOM 651 C CA . ASN A 1 86 ? -4.855 -3.408 19.390 1.00 80.88 86 ASN A CA 1
ATOM 652 C C . ASN A 1 86 ? -4.733 -2.459 20.586 1.00 80.88 86 ASN A C 1
ATOM 654 O O . ASN A 1 86 ? -4.048 -1.439 20.500 1.00 80.88 86 ASN A O 1
ATOM 658 N N . PHE A 1 87 ? -5.432 -2.777 21.675 1.00 76.56 87 PHE A N 1
ATOM 659 C CA . PHE A 1 87 ? -5.427 -1.988 22.901 1.00 76.56 87 PHE A CA 1
ATOM 660 C C . PHE A 1 87 ? -4.526 -2.653 23.940 1.00 76.56 87 PHE A C 1
ATOM 662 O O . PHE A 1 87 ? -4.674 -3.837 24.237 1.00 76.56 87 PHE A O 1
ATOM 669 N N . GLN A 1 88 ? -3.624 -1.879 24.541 1.00 73.25 88 GLN A N 1
ATOM 670 C CA . GLN A 1 88 ? -2.878 -2.314 25.719 1.00 73.25 88 GLN A CA 1
ATOM 671 C C . GLN A 1 88 ? -3.689 -1.960 26.977 1.00 73.25 88 GLN A C 1
ATOM 673 O O . GLN A 1 88 ? -3.712 -0.803 27.387 1.00 73.25 88 GLN A O 1
ATOM 678 N N . GLY A 1 89 ? -4.391 -2.934 27.568 1.00 68.31 89 GLY A N 1
ATOM 679 C CA . GLY A 1 89 ? -5.205 -2.752 28.783 1.00 68.31 89 GLY A CA 1
ATOM 680 C C . GLY A 1 89 ? -6.587 -3.415 28.709 1.00 68.31 89 GLY A C 1
ATOM 681 O O . GLY A 1 89 ? -6.870 -4.163 27.777 1.00 68.31 89 GLY A O 1
ATOM 682 N N . PHE A 1 90 ? -7.455 -3.159 29.697 1.00 59.50 90 PHE A N 1
ATOM 683 C CA . PHE A 1 90 ? -8.834 -3.664 29.680 1.00 59.50 90 PHE A CA 1
ATOM 684 C C . PHE A 1 90 ? -9.653 -2.942 28.593 1.00 59.50 90 PHE A C 1
ATOM 686 O O . PHE A 1 90 ? -9.728 -1.711 28.616 1.00 59.50 90 PHE A O 1
ATOM 693 N N . PRO A 1 91 ? -10.276 -3.667 27.647 1.00 60.28 91 PRO A N 1
ATOM 694 C CA . PRO A 1 91 ? -11.048 -3.051 26.578 1.00 60.28 91 PRO A CA 1
ATOM 695 C C . PRO A 1 91 ? -12.340 -2.466 27.156 1.00 60.28 91 PRO A C 1
ATOM 697 O O . PRO A 1 91 ? -13.237 -3.207 27.548 1.00 60.28 91 PRO A O 1
ATOM 700 N N . ALA A 1 92 ? -12.444 -1.136 27.224 1.00 58.78 92 ALA A N 1
ATOM 701 C CA . ALA A 1 92 ? -13.675 -0.481 27.675 1.00 58.78 92 ALA A CA 1
ATOM 702 C C . ALA A 1 92 ? -14.821 -0.618 26.652 1.00 58.78 92 ALA A C 1
ATOM 704 O O . ALA A 1 92 ? -15.979 -0.588 27.047 1.00 58.78 92 ALA A O 1
ATOM 705 N N . ALA A 1 93 ? -14.499 -0.784 25.365 1.00 59.12 93 ALA A N 1
ATOM 706 C CA . ALA A 1 93 ? -15.352 -1.211 24.248 1.00 59.12 93 ALA A CA 1
ATOM 707 C C . ALA A 1 93 ? -14.570 -0.977 22.940 1.00 59.12 93 ALA A C 1
ATOM 709 O O . ALA A 1 93 ? -13.589 -0.231 22.929 1.00 59.12 93 ALA A O 1
ATOM 710 N N . PHE A 1 94 ? -15.013 -1.566 21.824 1.00 60.66 94 PHE A N 1
ATOM 711 C CA . PHE A 1 94 ? -14.643 -1.036 20.507 1.00 60.66 94 PHE A CA 1
ATOM 712 C C . PHE A 1 94 ? -15.181 0.403 20.375 1.00 60.66 94 PHE A C 1
ATOM 714 O O . PHE A 1 94 ? -16.293 0.660 20.842 1.00 60.66 94 PHE A O 1
ATOM 721 N N . PRO A 1 95 ? -14.448 1.338 19.742 1.00 59.00 95 PRO A N 1
ATOM 722 C CA . PRO A 1 95 ? -14.997 2.647 19.404 1.00 59.00 95 PRO A CA 1
ATOM 723 C C . PRO A 1 95 ? -16.270 2.465 18.568 1.00 59.00 95 PRO A C 1
ATOM 725 O O . PRO A 1 95 ? -16.220 1.845 17.507 1.00 59.00 95 PRO A O 1
ATOM 728 N N . ALA A 1 96 ? -17.407 2.961 19.062 1.00 57.25 96 ALA A N 1
ATOM 729 C CA . ALA A 1 96 ? -18.641 3.007 18.284 1.00 57.25 96 ALA A CA 1
ATOM 730 C C . ALA A 1 96 ? -18.487 4.046 17.159 1.00 57.25 96 ALA A C 1
ATOM 732 O O . ALA A 1 96 ? -17.927 5.119 17.396 1.00 57.25 96 ALA A O 1
ATOM 733 N N . HIS A 1 97 ? -18.929 3.688 15.951 1.00 53.69 97 HIS A N 1
ATOM 734 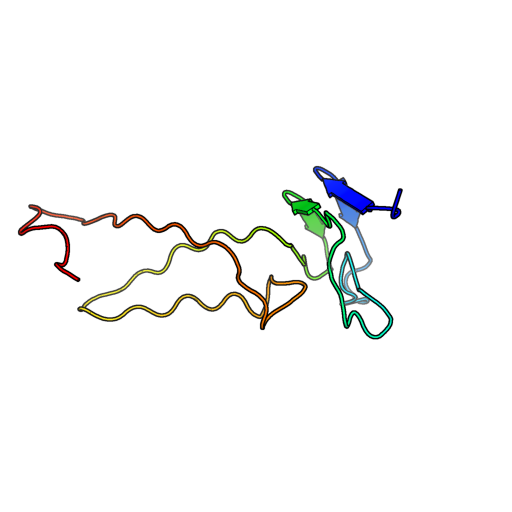C CA . HIS A 1 97 ? -18.880 4.534 14.752 1.00 53.69 97 HIS A CA 1
ATOM 735 C C . HIS A 1 97 ? -19.946 5.626 14.771 1.00 53.69 97 HIS A C 1
ATOM 737 O O . HIS A 1 97 ? -21.082 5.319 15.200 1.00 53.69 97 HIS A O 1
#

Foldseek 3Di:
DDDADAAADEEEEDDLPPQEAPDADDDDCPDPPHPHADDHYYYDNYQAAGCDDDDDDDDDDDDDDDQCVSHYNDRPDDPDDDDDDDDDDDDPDPPDD

Radius of gyration: 17.25 Å; Cα contacts (8 Å, |Δi|>4): 111; chains: 1; bounding box: 42×22×52 Å

Secondary structure (DSSP, 8-state):
-PPP-EEES-EEE--TT---BSS---S--S---S--EEES-EEESSB--BSS-------SSS------TTTBSSTT-----------SS----PPP-

InterPro domains:
  IPR039279 Polygalacturonase QRT3-like [PTHR33928] (4-86)

Mean predicted aligned error: 10.22 Å

pLDDT: mean 73.63, std 10.85, range [46.72, 89.75]